Protein AF-A0A527GL12-F1 (afdb_monomer_lite)

Structure (mmCIF, N/CA/C/O backbone):
data_AF-A0A527GL12-F1
#
_entry.id   AF-A0A527GL12-F1
#
loop_
_atom_site.group_PDB
_atom_site.id
_atom_site.type_symbol
_atom_site.label_atom_id
_atom_site.label_alt_id
_atom_site.label_comp_id
_atom_site.label_asym_id
_atom_site.label_entity_id
_atom_site.label_seq_id
_atom_site.pdbx_PDB_ins_code
_atom_site.Cartn_x
_atom_site.Cartn_y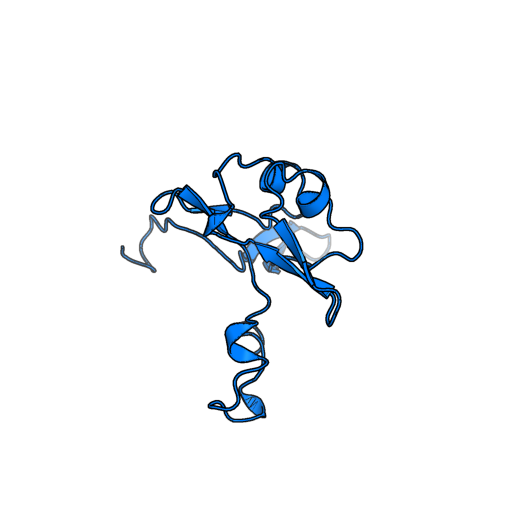
_atom_site.Cartn_z
_atom_site.occupancy
_atom_site.B_iso_or_equiv
_atom_site.auth_seq_id
_atom_site.auth_comp_id
_atom_site.auth_asym_id
_atom_site.auth_atom_id
_atom_site.pdbx_PDB_model_num
ATOM 1 N N . ILE A 1 1 ? -13.245 -14.681 -15.570 1.00 65.31 1 ILE A N 1
ATOM 2 C CA . ILE A 1 1 ? -12.035 -13.834 -15.537 1.00 65.31 1 ILE A CA 1
ATOM 3 C C . ILE A 1 1 ? -10.911 -14.693 -16.084 1.00 65.31 1 ILE A C 1
ATOM 5 O O . ILE A 1 1 ? -10.661 -15.750 -15.518 1.00 65.31 1 ILE A O 1
ATOM 9 N N . ASP A 1 2 ? -10.354 -14.322 -17.234 1.00 74.94 2 ASP A N 1
ATOM 10 C CA . ASP A 1 2 ? -9.151 -14.955 -17.779 1.00 74.94 2 ASP A CA 1
ATOM 11 C C . ASP A 1 2 ? -7.938 -14.164 -17.256 1.00 74.94 2 ASP A C 1
ATOM 13 O O . ASP A 1 2 ? -7.716 -13.046 -17.724 1.00 74.94 2 ASP A O 1
ATOM 17 N N . PRO A 1 3 ? -7.184 -14.684 -16.269 1.00 68.56 3 PRO A N 1
ATOM 18 C CA . PRO A 1 3 ? -6.083 -13.951 -15.644 1.00 68.56 3 PRO A CA 1
ATOM 19 C C . PRO A 1 3 ? -4.888 -13.720 -16.583 1.00 68.56 3 PRO A C 1
ATOM 21 O O . PRO A 1 3 ? -4.009 -12.931 -16.245 1.00 68.56 3 PRO A O 1
ATOM 24 N N . TYR A 1 4 ? -4.848 -14.383 -17.745 1.00 78.19 4 TYR A N 1
ATOM 25 C CA . TYR A 1 4 ? -3.789 -14.235 -18.750 1.00 78.19 4 TYR A CA 1
ATOM 26 C C . TYR A 1 4 ? -4.303 -13.653 -20.077 1.00 78.19 4 TYR A C 1
ATOM 28 O O . TYR A 1 4 ? -3.551 -13.571 -21.050 1.00 78.19 4 TYR A O 1
ATOM 36 N N . GLY A 1 5 ? -5.573 -13.243 -20.125 1.00 79.38 5 GLY A N 1
ATOM 37 C CA . GLY A 1 5 ? -6.197 -12.649 -21.303 1.00 79.38 5 GLY A CA 1
ATOM 38 C C . GLY A 1 5 ? -5.772 -11.195 -21.535 1.00 79.38 5 GLY A C 1
ATOM 39 O O . GLY A 1 5 ? -5.190 -10.540 -20.676 1.00 79.38 5 GLY A O 1
ATOM 40 N N . GLY A 1 6 ? -6.113 -10.632 -22.697 1.00 78.38 6 GLY A N 1
ATOM 41 C CA . GLY A 1 6 ? -5.786 -9.235 -23.039 1.00 78.38 6 GLY A CA 1
ATOM 42 C C . GLY A 1 6 ? -6.540 -8.166 -22.229 1.00 78.38 6 GLY A C 1
ATOM 43 O O . GLY A 1 6 ? -6.240 -6.979 -22.345 1.00 78.38 6 GLY A O 1
ATOM 44 N N . HIS A 1 7 ? -7.515 -8.573 -21.413 1.00 78.81 7 HIS A N 1
ATOM 45 C CA . HIS A 1 7 ? -8.361 -7.698 -20.601 1.00 78.81 7 HIS A CA 1
ATOM 46 C C . HIS A 1 7 ? -8.344 -8.155 -19.143 1.00 78.81 7 HIS A C 1
ATOM 48 O O . HIS A 1 7 ? -9.339 -8.653 -18.623 1.00 78.81 7 HIS A O 1
ATOM 54 N N . VAL A 1 8 ? -7.185 -8.013 -18.503 1.00 76.50 8 VAL A N 1
ATOM 55 C CA . VAL A 1 8 ? -7.042 -8.250 -17.065 1.00 76.50 8 VAL A CA 1
ATOM 56 C C . VAL A 1 8 ? -7.620 -7.074 -16.279 1.00 76.50 8 VAL A C 1
ATOM 58 O O . VAL A 1 8 ? -7.164 -5.934 -16.401 1.00 76.50 8 VAL A O 1
ATOM 61 N N . ASP A 1 9 ? -8.642 -7.352 -15.479 1.00 76.94 9 ASP A N 1
ATOM 62 C CA . ASP A 1 9 ? -9.280 -6.423 -14.554 1.00 76.94 9 ASP A CA 1
ATOM 63 C C . ASP A 1 9 ? -9.095 -6.881 -13.098 1.00 76.94 9 ASP A C 1
ATOM 65 O O . ASP A 1 9 ? -8.548 -7.947 -12.812 1.00 76.94 9 ASP A O 1
ATOM 69 N N . GLY A 1 10 ? -9.476 -6.021 -12.156 1.00 84.50 10 GLY A N 1
ATOM 70 C CA . GLY A 1 10 ? -9.351 -6.285 -10.726 1.00 84.50 10 GLY A CA 1
ATOM 71 C C . GLY A 1 10 ? -8.203 -5.539 -10.056 1.00 84.50 10 GLY A C 1
ATOM 72 O O . GLY A 1 10 ? -7.618 -4.602 -10.606 1.00 84.50 10 GLY A O 1
ATOM 73 N N . VAL A 1 11 ? -7.936 -5.934 -8.812 1.00 90.81 11 VAL A N 1
ATOM 74 C CA . VAL A 1 11 ? -7.014 -5.227 -7.929 1.00 90.81 11 VAL A CA 1
ATOM 75 C C . VAL A 1 11 ? -5.616 -5.842 -7.952 1.00 90.81 11 VAL A C 1
ATOM 77 O O . VAL A 1 11 ? -5.431 -7.024 -7.666 1.00 90.81 11 VAL A O 1
ATOM 80 N N . TRP A 1 12 ? -4.609 -4.995 -8.156 1.00 90.94 12 TRP A N 1
ATOM 81 C CA . TRP A 1 12 ? -3.201 -5.376 -8.165 1.00 90.94 12 TRP A CA 1
ATOM 82 C C . TRP A 1 12 ? -2.518 -4.962 -6.860 1.00 90.94 12 TRP A C 1
ATOM 84 O O . TRP A 1 12 ? -2.216 -3.792 -6.634 1.00 90.94 12 TRP A O 1
ATOM 94 N N . PHE A 1 13 ? -2.225 -5.924 -5.981 1.00 93.88 13 PHE A N 1
ATOM 95 C CA . PHE A 1 13 ? -1.532 -5.623 -4.715 1.00 93.88 13 PHE A CA 1
ATOM 96 C C . PHE A 1 13 ? -0.047 -5.295 -4.911 1.00 93.88 13 PHE A C 1
ATOM 98 O O . PHE A 1 13 ? 0.539 -4.597 -4.082 1.00 93.88 13 PHE A O 1
ATOM 105 N N . ASN A 1 14 ? 0.549 -5.763 -6.008 1.00 92.44 14 ASN A N 1
ATOM 106 C CA . ASN A 1 14 ? 1.919 -5.460 -6.398 1.00 92.44 14 ASN A CA 1
ATOM 107 C C . ASN A 1 14 ? 2.005 -5.284 -7.922 1.00 92.44 14 ASN A C 1
ATOM 109 O O . ASN A 1 14 ? 2.342 -6.216 -8.650 1.00 92.44 14 ASN A O 1
ATOM 113 N N . ARG A 1 15 ? 1.648 -4.095 -8.416 1.00 90.19 15 ARG A N 1
ATOM 114 C CA . ARG A 1 15 ? 1.709 -3.784 -9.849 1.00 90.19 15 ARG A CA 1
ATOM 115 C C . ARG A 1 15 ? 3.161 -3.565 -10.276 1.00 90.19 15 ARG A C 1
ATOM 117 O O . ARG A 1 15 ? 3.846 -2.702 -9.727 1.00 90.19 15 ARG A O 1
ATOM 124 N N . VAL A 1 16 ? 3.624 -4.318 -11.272 1.00 91.50 16 VAL A N 1
ATOM 125 C CA . VAL A 1 16 ? 4.942 -4.114 -11.888 1.00 91.50 16 VAL A CA 1
ATOM 126 C C . VAL A 1 16 ? 4.788 -3.154 -13.058 1.00 91.50 16 VAL A C 1
ATOM 128 O O . VAL A 1 16 ? 4.092 -3.445 -14.026 1.00 91.50 16 VAL A O 1
ATOM 131 N N . HIS A 1 17 ? 5.424 -1.992 -12.960 1.00 90.44 17 HIS A N 1
ATOM 132 C CA . HIS A 1 17 ? 5.463 -1.024 -14.047 1.00 90.44 17 HIS A CA 1
ATOM 133 C C . HIS A 1 17 ? 6.680 -1.292 -14.923 1.00 90.44 17 HIS A C 1
ATOM 135 O O . HIS A 1 17 ? 7.798 -1.345 -14.415 1.00 90.44 17 HIS A O 1
ATOM 141 N N . ALA A 1 18 ? 6.462 -1.414 -16.227 1.00 93.12 18 ALA A N 1
ATOM 142 C CA . ALA A 1 18 ? 7.527 -1.466 -17.215 1.00 93.12 18 ALA A CA 1
ATOM 143 C C . ALA A 1 18 ? 7.650 -0.102 -17.902 1.00 93.12 18 ALA A C 1
ATOM 145 O O . ALA A 1 18 ? 6.642 0.488 -18.296 1.00 93.12 18 ALA A O 1
ATOM 146 N N . TYR A 1 19 ? 8.871 0.405 -18.042 1.00 93.44 19 TYR A N 1
ATOM 147 C CA . TYR A 1 19 ? 9.151 1.581 -18.859 1.00 93.44 19 TYR A CA 1
ATOM 148 C C . TYR A 1 19 ? 10.428 1.387 -19.666 1.00 93.44 19 TYR A C 1
ATOM 150 O O . TYR A 1 19 ? 11.424 0.849 -19.180 1.00 93.44 19 TYR A O 1
ATOM 158 N N . GLU A 1 20 ? 10.397 1.841 -20.912 1.00 95.75 20 GLU A N 1
ATOM 159 C CA . GLU A 1 20 ? 11.574 1.871 -21.767 1.00 95.75 20 GLU A CA 1
ATOM 160 C C . GLU A 1 20 ? 12.374 3.140 -21.488 1.00 95.75 20 GLU A C 1
ATOM 162 O O . GLU A 1 20 ? 11.831 4.239 -21.354 1.00 95.75 20 GLU A O 1
ATOM 167 N N . HIS A 1 21 ? 13.685 2.981 -21.364 1.00 94.12 21 HIS A N 1
ATOM 168 C CA . HIS A 1 21 ? 14.602 4.079 -21.139 1.00 94.12 21 HIS A CA 1
ATOM 169 C C . HIS A 1 21 ? 15.814 3.939 -22.052 1.00 94.12 21 HIS A C 1
ATOM 171 O O . HIS A 1 21 ? 16.533 2.938 -21.999 1.00 94.12 21 HIS A O 1
ATOM 177 N N . THR A 1 22 ? 16.050 4.964 -22.866 1.00 95.00 22 THR A N 1
ATOM 178 C CA . THR A 1 22 ? 17.209 5.038 -23.756 1.00 95.00 22 THR A CA 1
ATOM 179 C C . THR A 1 22 ? 18.320 5.829 -23.092 1.00 95.00 22 THR A C 1
ATOM 181 O O . THR A 1 22 ? 18.104 6.936 -22.607 1.00 95.00 22 THR A O 1
ATOM 184 N N . THR A 1 23 ? 19.515 5.250 -23.085 1.00 86.94 23 THR A N 1
ATOM 185 C CA . THR A 1 23 ? 20.751 5.887 -22.627 1.00 86.94 23 THR A CA 1
ATOM 186 C C . THR A 1 23 ? 21.725 6.015 -23.796 1.00 86.94 23 THR A C 1
ATOM 188 O O . THR A 1 23 ? 21.500 5.437 -24.860 1.00 86.94 23 THR A O 1
ATOM 191 N N . GLU A 1 24 ? 22.847 6.705 -23.591 1.00 91.00 24 GLU A N 1
ATOM 192 C CA . GLU A 1 24 ? 23.949 6.757 -24.567 1.00 91.00 24 GLU A CA 1
ATOM 193 C C . GLU A 1 24 ? 24.503 5.363 -24.920 1.00 91.00 24 GLU A C 1
ATOM 195 O O . GLU A 1 24 ? 25.045 5.165 -26.002 1.00 91.00 24 GLU A O 1
ATOM 200 N N . MET A 1 25 ? 24.316 4.375 -24.035 1.00 88.69 25 MET A N 1
ATOM 201 C CA . MET A 1 25 ? 24.742 2.983 -24.223 1.00 88.69 25 MET A CA 1
ATOM 202 C C . MET A 1 25 ? 23.665 2.087 -24.864 1.00 88.69 25 MET A C 1
ATOM 204 O O . MET A 1 25 ? 23.858 0.878 -24.967 1.00 88.69 25 MET A O 1
ATOM 208 N N . GLY A 1 26 ? 22.524 2.653 -25.271 1.00 93.56 26 GLY A N 1
ATOM 209 C CA . GLY A 1 26 ? 21.398 1.928 -25.862 1.00 93.56 26 GLY A CA 1
ATOM 210 C C . GLY A 1 26 ? 20.125 1.941 -25.009 1.00 93.56 26 GLY A C 1
ATOM 211 O O . GLY A 1 26 ? 20.066 2.537 -23.927 1.00 93.56 26 GLY A O 1
ATOM 212 N N . GLY A 1 27 ? 19.078 1.307 -25.542 1.00 94.75 27 GLY A N 1
ATOM 213 C CA . GLY A 1 27 ? 17.764 1.182 -24.907 1.00 94.75 27 GLY A CA 1
ATOM 214 C C . GLY A 1 27 ? 17.680 0.002 -23.944 1.00 94.75 27 GLY A C 1
ATOM 215 O O . GLY A 1 27 ? 18.206 -1.074 -24.220 1.00 94.75 27 GLY A O 1
ATOM 216 N N . ARG A 1 28 ? 16.986 0.189 -22.819 1.00 94.00 28 ARG A N 1
ATOM 217 C CA . ARG A 1 28 ? 16.635 -0.888 -21.886 1.00 94.00 28 ARG A CA 1
ATOM 218 C C . ARG A 1 28 ? 15.192 -0.764 -21.415 1.00 94.00 28 ARG A C 1
ATOM 220 O O . ARG A 1 28 ? 14.685 0.341 -21.250 1.00 94.00 28 ARG A O 1
ATOM 227 N N . THR A 1 29 ? 14.565 -1.897 -21.123 1.00 95.25 29 THR A N 1
ATOM 228 C CA . THR A 1 29 ? 13.318 -1.937 -20.349 1.00 95.25 29 THR A CA 1
ATOM 229 C C . THR A 1 29 ? 13.657 -2.021 -18.865 1.00 95.25 29 THR A C 1
ATOM 231 O O . THR A 1 29 ? 14.489 -2.834 -18.462 1.00 95.25 29 THR A O 1
ATOM 234 N N . VAL A 1 30 ? 13.018 -1.191 -18.047 1.00 93.94 30 VAL A N 1
ATOM 235 C CA . VAL A 1 30 ? 13.115 -1.240 -16.588 1.00 93.94 30 VAL A CA 1
ATOM 236 C C . VAL A 1 30 ? 11.778 -1.696 -16.023 1.00 93.94 30 VAL A C 1
ATOM 238 O O . VAL A 1 30 ? 10.742 -1.113 -16.333 1.00 93.94 30 VAL A O 1
ATOM 241 N N . ASN A 1 31 ? 11.817 -2.726 -15.178 1.00 94.62 31 ASN A N 1
ATOM 242 C CA . ASN A 1 31 ? 10.657 -3.235 -14.455 1.00 94.62 31 ASN A CA 1
ATOM 243 C C . ASN A 1 31 ? 10.732 -2.785 -12.997 1.00 94.62 31 ASN A C 1
ATOM 245 O O . ASN A 1 31 ? 11.744 -3.004 -12.331 1.00 94.62 31 ASN A O 1
ATOM 249 N N . PHE A 1 32 ? 9.666 -2.165 -12.502 1.00 91.62 32 PHE A N 1
ATOM 250 C CA . PHE A 1 32 ? 9.610 -1.592 -11.165 1.00 91.62 32 PHE A CA 1
ATOM 251 C C . PHE A 1 32 ? 8.335 -2.030 -10.424 1.00 91.62 32 PHE A C 1
ATOM 253 O O . PHE A 1 32 ? 7.246 -1.551 -10.760 1.00 91.62 32 PHE A O 1
ATOM 260 N N . PRO A 1 33 ? 8.432 -2.932 -9.427 1.00 91.44 33 PRO A N 1
ATOM 261 C CA . PRO A 1 33 ? 7.298 -3.292 -8.580 1.00 91.44 33 PRO A CA 1
ATOM 262 C C . PRO A 1 33 ? 6.912 -2.118 -7.671 1.00 91.44 33 PRO A C 1
ATOM 264 O O . PRO A 1 33 ? 7.723 -1.616 -6.893 1.00 91.44 33 PRO A O 1
ATOM 267 N N . ARG A 1 34 ? 5.657 -1.672 -7.762 1.00 89.31 34 ARG A N 1
ATOM 268 C CA . ARG A 1 34 ? 5.083 -0.579 -6.961 1.00 89.31 34 ARG A CA 1
ATOM 269 C C . ARG A 1 34 ? 4.098 -1.137 -5.937 1.00 89.31 34 ARG A C 1
ATOM 271 O O . ARG A 1 34 ? 2.887 -0.969 -6.063 1.00 89.31 34 ARG A O 1
ATOM 278 N N . SER A 1 35 ? 4.618 -1.800 -4.910 1.00 94.06 35 SER A N 1
ATOM 279 C CA . SER A 1 35 ? 3.822 -2.231 -3.757 1.00 94.06 35 SER A CA 1
ATOM 280 C C . SER A 1 35 ? 3.545 -1.068 -2.786 1.00 94.06 35 SER A C 1
ATOM 282 O O . SER A 1 35 ? 4.070 0.043 -2.919 1.00 94.06 35 SER A O 1
ATOM 284 N N . CYS A 1 36 ? 2.690 -1.300 -1.783 1.00 97.56 36 CYS A N 1
ATOM 285 C CA . CYS A 1 36 ? 2.545 -0.351 -0.679 1.00 97.56 36 CYS A CA 1
ATOM 286 C C . CYS A 1 36 ? 3.843 -0.310 0.132 1.00 97.56 36 CYS A C 1
ATOM 288 O O . CYS A 1 36 ? 4.311 -1.346 0.588 1.00 97.56 36 CYS A O 1
ATOM 290 N N . LEU A 1 37 ? 4.380 0.886 0.375 1.00 97.19 37 LEU A N 1
ATOM 291 C CA . LEU A 1 37 ? 5.620 1.047 1.141 1.00 97.19 37 LEU A CA 1
ATOM 292 C C . LEU A 1 37 ? 5.424 1.047 2.666 1.00 97.19 37 LEU A C 1
ATOM 294 O O . LEU A 1 37 ? 6.390 1.258 3.386 1.00 97.19 37 LEU A O 1
ATOM 298 N N . HIS A 1 38 ? 4.189 0.881 3.161 1.00 98.12 38 HIS A N 1
ATOM 299 C CA . HIS A 1 38 ? 3.860 0.913 4.597 1.00 98.12 38 HIS A CA 1
ATOM 300 C C . HIS A 1 38 ? 4.528 2.088 5.345 1.00 98.12 38 HIS A C 1
ATOM 302 O O . HIS A 1 38 ? 5.173 1.911 6.370 1.00 98.12 38 HIS A O 1
ATOM 308 N N . CYS A 1 39 ? 4.377 3.294 4.782 1.00 98.25 39 CYS A N 1
ATOM 309 C CA . CYS A 1 39 ? 5.121 4.492 5.173 1.00 98.25 39 CYS A CA 1
ATOM 310 C C . CYS A 1 39 ? 5.096 4.776 6.681 1.00 98.25 39 CYS A C 1
ATOM 312 O O . CYS A 1 39 ? 4.056 4.626 7.324 1.00 98.25 39 CYS A O 1
ATOM 314 N N . GLU A 1 40 ? 6.194 5.344 7.191 1.00 97.56 40 GLU A N 1
ATOM 315 C CA . GLU A 1 40 ? 6.291 5.777 8.588 1.00 97.56 40 GLU A CA 1
ATOM 316 C C . GLU A 1 40 ? 5.209 6.804 8.951 1.00 97.56 40 GLU A C 1
ATOM 318 O O . GLU A 1 40 ? 4.493 6.622 9.937 1.00 97.56 40 GLU A O 1
ATOM 323 N N . THR A 1 41 ? 5.018 7.804 8.083 1.00 97.88 41 THR A N 1
ATOM 324 C CA . THR A 1 41 ? 3.948 8.810 8.175 1.00 97.88 41 THR A CA 1
ATOM 325 C C . THR A 1 41 ? 2.958 8.621 7.019 1.00 97.88 41 THR A C 1
ATOM 327 O O . THR A 1 41 ? 3.125 9.198 5.939 1.00 97.88 41 THR A O 1
ATOM 330 N N . PRO A 1 42 ? 1.936 7.764 7.176 1.00 98.31 42 PRO A N 1
ATOM 331 C CA . PRO A 1 42 ? 1.068 7.373 6.074 1.00 98.31 42 PRO A CA 1
ATOM 332 C C . PRO A 1 42 ? -0.051 8.397 5.830 1.00 98.31 42 PRO A C 1
ATOM 334 O O . PRO A 1 42 ? -1.095 8.352 6.474 1.00 98.31 42 PRO A O 1
ATOM 337 N N . ALA A 1 43 ? 0.113 9.257 4.818 1.00 98.44 43 ALA A N 1
ATOM 338 C CA . ALA A 1 43 ? -0.885 10.273 4.435 1.00 98.44 43 ALA A CA 1
ATOM 339 C C . ALA A 1 43 ? -2.303 9.704 4.221 1.00 98.44 43 ALA A C 1
ATOM 341 O O . ALA A 1 43 ? -3.304 10.342 4.525 1.00 98.44 43 ALA A O 1
ATOM 342 N N . CYS A 1 44 ? -2.401 8.463 3.749 1.00 98.62 44 CYS A N 1
ATOM 343 C CA . CYS A 1 44 ? -3.666 7.750 3.594 1.00 98.62 44 CYS A CA 1
ATOM 344 C C . CYS A 1 44 ? -4.440 7.473 4.876 1.00 98.62 44 CYS A C 1
ATOM 346 O O . CYS A 1 44 ? -5.658 7.359 4.811 1.00 98.62 44 CYS A O 1
ATOM 348 N N . VAL A 1 45 ? -3.735 7.294 5.995 1.00 98.69 45 VAL A N 1
ATOM 349 C CA . VAL A 1 45 ? -4.350 7.125 7.311 1.00 98.69 45 VAL A CA 1
ATOM 350 C C . VAL A 1 45 ? -4.925 8.473 7.723 1.00 98.69 45 VAL A C 1
ATOM 352 O O . VAL A 1 45 ? -6.100 8.547 8.057 1.00 98.69 45 VAL A O 1
ATOM 355 N N . THR A 1 46 ? -4.147 9.549 7.567 1.00 98.19 46 THR A N 1
ATOM 356 C CA . THR A 1 46 ? -4.567 10.922 7.881 1.00 98.19 46 THR A CA 1
ATOM 357 C C . THR A 1 46 ? -5.825 11.357 7.126 1.00 98.19 46 THR A C 1
ATOM 359 O O . THR A 1 46 ? -6.686 12.000 7.714 1.00 98.19 46 THR A O 1
ATOM 362 N N . VAL A 1 47 ? -5.958 11.018 5.837 1.00 98.56 47 VAL A N 1
ATOM 363 C CA . VAL A 1 47 ? -7.117 11.446 5.025 1.00 98.56 47 VAL A CA 1
ATOM 364 C C . VAL A 1 47 ? -8.332 10.520 5.118 1.00 98.56 47 VAL A C 1
ATOM 366 O O . VAL A 1 47 ? -9.339 10.790 4.467 1.00 98.56 47 VAL A O 1
ATOM 369 N N . CYS A 1 48 ? -8.254 9.394 5.833 1.00 98.62 48 CYS A N 1
ATOM 370 C CA . CYS A 1 48 ? -9.353 8.435 5.876 1.00 98.62 48 CYS A CA 1
ATOM 371 C C . CYS A 1 48 ? -10.446 8.909 6.851 1.00 98.62 48 CYS A C 1
ATOM 373 O O . CYS A 1 48 ? -10.222 8.881 8.060 1.00 98.62 48 CYS A O 1
ATOM 375 N N . PRO A 1 49 ? -11.648 9.286 6.372 1.00 98.44 49 PRO A N 1
ATOM 376 C CA . PRO A 1 49 ? -12.657 9.915 7.227 1.00 98.44 49 PRO A CA 1
ATOM 377 C C . PRO A 1 49 ? -13.320 8.939 8.208 1.00 98.44 49 PRO A C 1
ATOM 379 O O . PRO A 1 49 ? -13.887 9.367 9.205 1.00 98.44 49 PRO A O 1
ATOM 382 N N . THR A 1 50 ? -13.264 7.633 7.935 1.00 98.56 50 THR A N 1
ATOM 383 C CA . THR A 1 50 ? -13.893 6.596 8.768 1.00 98.56 50 THR A CA 1
ATOM 384 C C . THR A 1 50 ? -12.920 5.907 9.720 1.00 98.56 50 THR A C 1
ATOM 386 O O . THR A 1 50 ? -13.323 5.034 10.483 1.00 98.56 50 THR A O 1
ATOM 389 N N . GLY A 1 51 ? -11.626 6.238 9.648 1.00 98.19 51 GLY A N 1
ATOM 390 C CA . GLY A 1 51 ? -10.581 5.498 10.358 1.00 98.19 51 GLY A CA 1
ATOM 391 C C . GLY A 1 51 ? -10.330 4.086 9.811 1.00 98.19 51 GLY A C 1
ATOM 392 O O . GLY A 1 51 ? -9.651 3.299 10.462 1.00 98.19 51 GLY A O 1
ATOM 393 N N . ALA A 1 52 ? -10.852 3.750 8.623 1.00 98.75 52 ALA A N 1
ATOM 394 C CA . ALA A 1 52 ? -10.617 2.453 7.986 1.00 98.75 52 ALA A CA 1
ATOM 395 C C . ALA A 1 52 ? -9.139 2.217 7.655 1.00 98.75 52 ALA A C 1
ATOM 397 O O . ALA A 1 52 ? -8.648 1.106 7.784 1.00 98.75 52 ALA A O 1
ATOM 398 N N . SER A 1 53 ? -8.407 3.242 7.213 1.00 98.62 53 SER A N 1
ATOM 399 C CA . SER A 1 53 ? -6.952 3.138 7.061 1.00 98.62 53 SER A CA 1
ATOM 400 C C . SER A 1 53 ? -6.280 3.378 8.407 1.00 98.62 53 SER A C 1
ATOM 402 O O . SER A 1 53 ? -6.501 4.423 9.010 1.00 98.62 53 SER A O 1
ATOM 404 N N . TYR A 1 54 ? -5.416 2.464 8.842 1.00 98.62 54 TYR A N 1
ATOM 405 C CA . TYR A 1 54 ? -4.699 2.576 10.115 1.00 98.62 54 TYR A CA 1
ATOM 406 C C . TYR A 1 54 ? -3.271 2.033 10.007 1.00 98.62 54 TYR A C 1
ATOM 408 O O . TYR A 1 54 ? -2.962 1.237 9.120 1.00 98.62 54 TYR A O 1
ATOM 416 N N . LYS A 1 55 ? -2.386 2.476 10.907 1.00 98.62 55 LYS A N 1
ATOM 417 C CA . LYS A 1 55 ? -1.032 1.931 11.083 1.00 98.62 55 LYS A CA 1
ATOM 418 C C . LYS A 1 55 ? -1.004 1.134 12.381 1.00 98.62 55 LYS A C 1
ATOM 420 O O . LYS A 1 55 ? -1.383 1.658 13.427 1.00 98.62 55 LYS A O 1
ATOM 425 N N . ARG A 1 56 ? -0.571 -0.124 12.325 1.00 97.69 56 ARG A N 1
ATOM 426 C CA . ARG A 1 56 ? -0.360 -0.934 13.528 1.00 97.69 56 ARG A CA 1
ATOM 427 C C . ARG A 1 56 ? 0.829 -0.397 14.321 1.00 97.69 56 ARG A C 1
ATOM 429 O O . ARG A 1 56 ? 1.883 -0.127 13.754 1.00 97.69 56 ARG A O 1
ATOM 436 N N . ALA A 1 57 ? 0.673 -0.285 15.637 1.00 97.31 57 ALA A N 1
ATOM 437 C CA . ALA A 1 57 ? 1.747 0.176 16.517 1.00 97.31 57 ALA A CA 1
ATOM 438 C C . ALA A 1 57 ? 2.854 -0.876 16.717 1.00 97.31 57 ALA A C 1
ATOM 440 O O . ALA A 1 57 ? 3.995 -0.512 16.967 1.00 97.31 57 ALA A O 1
ATOM 441 N N . SER A 1 58 ? 2.522 -2.167 16.604 1.00 96.62 58 SER A N 1
ATOM 442 C CA . SER A 1 58 ? 3.443 -3.277 16.885 1.00 96.62 58 SER A CA 1
ATOM 443 C C . SER A 1 58 ? 4.566 -3.432 15.858 1.00 96.62 58 SER A C 1
ATOM 445 O O . SER A 1 58 ? 5.668 -3.823 16.219 1.00 96.62 58 SER A O 1
ATOM 447 N N . ASP A 1 59 ? 4.271 -3.177 14.583 1.00 96.44 59 ASP A N 1
ATOM 448 C CA . ASP A 1 59 ? 5.140 -3.516 13.444 1.00 96.44 59 ASP A CA 1
ATOM 449 C C . ASP A 1 59 ? 5.143 -2.447 12.337 1.00 96.44 59 ASP A C 1
ATOM 451 O O . ASP A 1 59 ? 5.831 -2.586 11.331 1.00 96.44 59 ASP A O 1
ATOM 455 N N . GLY A 1 60 ? 4.363 -1.374 12.495 1.00 98.00 60 GLY A N 1
ATOM 456 C CA . GLY A 1 60 ? 4.260 -0.296 11.518 1.00 98.00 60 GLY A CA 1
ATOM 457 C C . GLY A 1 60 ? 3.470 -0.636 10.251 1.00 98.00 60 GLY A C 1
ATOM 458 O O . GLY A 1 60 ? 3.358 0.216 9.366 1.00 98.00 60 GLY A O 1
ATOM 459 N N . ILE A 1 61 ? 2.865 -1.823 10.149 1.00 98.44 61 ILE A N 1
ATOM 460 C CA . ILE A 1 61 ? 2.134 -2.227 8.948 1.00 98.44 61 ILE A CA 1
ATOM 461 C C . ILE A 1 61 ? 0.861 -1.382 8.819 1.00 98.44 61 ILE A C 1
ATOM 463 O O . ILE A 1 61 ? -0.058 -1.428 9.640 1.00 98.44 61 ILE A O 1
ATOM 467 N N . VAL A 1 62 ? 0.802 -0.597 7.743 1.00 98.75 62 VAL A N 1
ATOM 468 C CA . VAL A 1 62 ? -0.407 0.125 7.325 1.00 98.75 62 VAL A CA 1
ATOM 469 C C . VAL A 1 62 ? -1.427 -0.853 6.739 1.00 98.75 62 VAL A C 1
ATOM 471 O O . VAL A 1 62 ? -1.095 -1.590 5.814 1.00 98.75 62 VAL A O 1
ATOM 474 N N . LEU A 1 63 ? -2.672 -0.840 7.213 1.00 98.56 63 LEU A N 1
ATOM 475 C CA . LEU A 1 63 ? -3.766 -1.730 6.802 1.00 98.56 63 LEU A CA 1
ATOM 476 C C . LEU A 1 63 ? -5.052 -0.945 6.500 1.00 98.56 63 LEU A C 1
ATOM 478 O O . LEU A 1 63 ? -5.111 0.270 6.701 1.00 98.56 63 LEU A O 1
ATOM 482 N N . ILE A 1 64 ? -6.038 -1.641 5.930 1.00 98.62 64 ILE A N 1
ATOM 483 C CA . ILE A 1 64 ? -7.391 -1.133 5.695 1.00 98.62 64 ILE A CA 1
ATOM 484 C C . ILE A 1 64 ? -8.355 -2.106 6.372 1.00 98.62 64 ILE A C 1
ATOM 486 O O . ILE A 1 64 ? -8.306 -3.299 6.100 1.00 98.62 64 ILE A O 1
ATOM 490 N N . ASP A 1 65 ? -9.188 -1.584 7.260 1.00 98.44 65 ASP A N 1
ATOM 491 C CA . ASP A 1 65 ? -10.361 -2.251 7.811 1.00 98.44 65 ASP A CA 1
ATOM 492 C C . ASP A 1 65 ? -11.486 -2.135 6.771 1.00 98.44 65 ASP A C 1
ATOM 494 O O . ASP A 1 65 ? -11.995 -1.037 6.514 1.00 98.44 65 ASP A O 1
ATOM 498 N N . GLU A 1 66 ? -11.792 -3.244 6.095 1.00 97.94 66 GLU A N 1
ATOM 499 C CA . GLU A 1 66 ? -12.755 -3.267 4.989 1.00 97.94 66 GLU A CA 1
ATOM 500 C C . GLU A 1 66 ? -14.187 -2.981 5.470 1.00 97.94 66 GLU A C 1
ATOM 502 O O . GLU A 1 66 ? -14.919 -2.291 4.762 1.00 97.94 66 GLU A O 1
ATOM 507 N N . ASP A 1 67 ? -14.544 -3.358 6.704 1.00 98.31 67 ASP A N 1
ATOM 508 C CA . ASP A 1 67 ? -15.877 -3.121 7.283 1.00 98.31 67 ASP A CA 1
ATOM 509 C C . ASP A 1 67 ? -16.144 -1.630 7.539 1.00 98.31 67 ASP A C 1
ATOM 511 O O . ASP A 1 67 ? -17.278 -1.153 7.462 1.00 98.31 67 ASP A O 1
ATOM 515 N N . LYS A 1 68 ? -15.090 -0.855 7.821 1.00 98.62 68 LYS A N 1
ATOM 516 C CA . LYS A 1 68 ? -15.168 0.609 7.983 1.00 98.62 68 LYS A CA 1
ATOM 517 C C . LYS A 1 68 ? -14.982 1.370 6.672 1.00 98.62 68 LYS A C 1
ATOM 519 O O . LYS A 1 68 ? -15.104 2.603 6.646 1.00 98.62 68 LYS A O 1
ATOM 524 N N .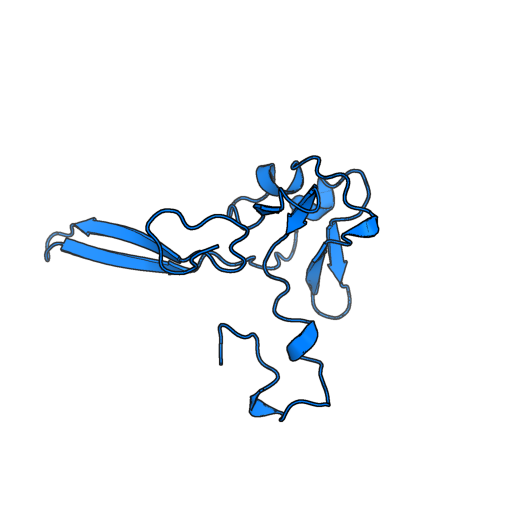 CYS A 1 69 ? -14.595 0.698 5.592 1.00 98.69 69 CYS A N 1
ATOM 525 C CA . CYS A 1 69 ? -14.254 1.357 4.343 1.00 98.69 69 CYS A CA 1
ATOM 526 C C . CYS A 1 69 ? -15.517 1.727 3.555 1.00 98.69 69 CYS A C 1
ATOM 528 O O . CYS A 1 69 ? -16.232 0.870 3.059 1.00 98.69 69 CYS A O 1
ATOM 530 N N . ILE A 1 70 ? -15.750 3.025 3.349 1.00 98.44 70 ILE A N 1
ATOM 531 C CA . ILE A 1 70 ? -16.896 3.524 2.560 1.00 98.44 70 ILE A CA 1
ATOM 532 C C . ILE A 1 70 ? -16.579 3.736 1.070 1.00 98.44 70 ILE A C 1
ATOM 534 O O . ILE A 1 70 ? -17.311 4.429 0.369 1.00 98.44 70 ILE A O 1
ATOM 538 N N . GLY A 1 71 ? -15.429 3.256 0.590 1.00 98.12 71 GLY A N 1
ATOM 539 C CA . GLY A 1 71 ? -15.074 3.356 -0.830 1.00 98.12 71 GLY A CA 1
ATOM 540 C C . GLY A 1 71 ? -14.865 4.781 -1.370 1.00 98.12 71 GLY A C 1
ATOM 541 O O . GLY A 1 71 ? -14.872 4.973 -2.582 1.00 98.12 71 GLY A O 1
ATOM 542 N N . CYS A 1 72 ? -14.646 5.791 -0.514 1.00 98.06 72 CYS A N 1
ATOM 543 C CA . CYS A 1 72 ? -14.525 7.206 -0.924 1.00 98.06 72 CYS A CA 1
ATOM 544 C C . CYS A 1 72 ? -13.269 7.547 -1.753 1.00 98.06 72 CYS A C 1
ATOM 546 O O . CYS A 1 72 ? -13.145 8.656 -2.262 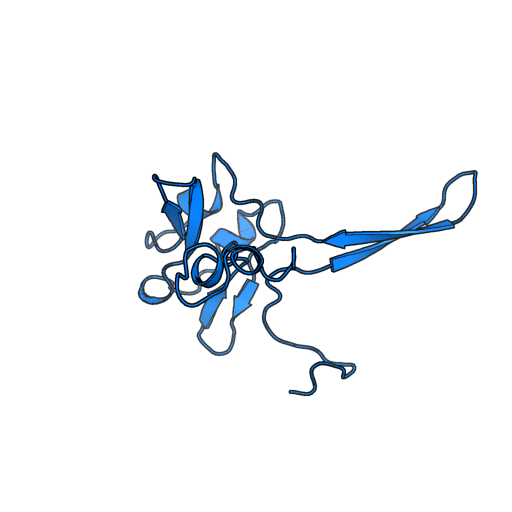1.00 98.06 72 CYS A O 1
ATOM 548 N N . LYS A 1 73 ? -12.314 6.616 -1.867 1.00 98.00 73 LYS A N 1
ATOM 549 C CA . LYS A 1 73 ? -11.075 6.719 -2.665 1.00 98.00 73 LYS A CA 1
ATOM 550 C C . LYS A 1 73 ? -10.082 7.819 -2.263 1.00 98.00 73 LYS A C 1
ATOM 552 O O . LYS A 1 73 ? -8.996 7.859 -2.839 1.00 98.00 73 LYS A O 1
ATOM 557 N N . LEU A 1 74 ? -10.347 8.627 -1.234 1.00 98.38 74 LEU A N 1
ATOM 558 C CA . LEU A 1 74 ? -9.428 9.678 -0.759 1.00 98.38 74 LEU A CA 1
ATOM 559 C C . LEU A 1 74 ? -8.022 9.148 -0.434 1.00 98.38 74 LEU A C 1
ATOM 561 O O . LEU A 1 74 ? -7.017 9.778 -0.758 1.00 98.38 74 LEU A O 1
ATOM 565 N N . CYS A 1 75 ? -7.926 7.949 0.143 1.00 98.31 75 CYS A N 1
ATOM 566 C CA . CYS A 1 75 ? -6.637 7.334 0.458 1.00 98.31 75 CYS A CA 1
A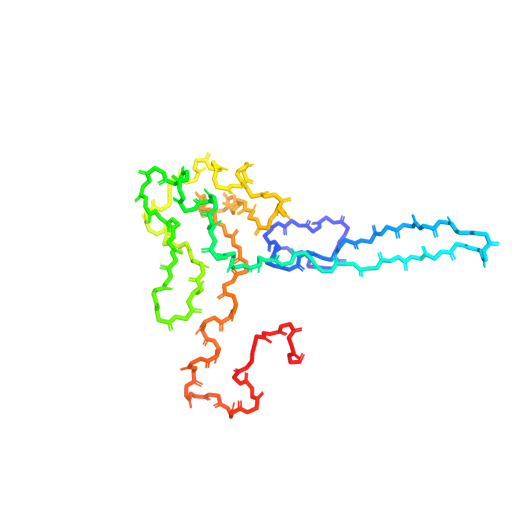TOM 567 C C . CYS A 1 75 ? -5.810 6.971 -0.791 1.00 98.31 75 CYS A C 1
ATOM 569 O O . CYS A 1 75 ? -4.580 6.938 -0.700 1.00 98.31 75 CYS A O 1
ATOM 571 N N . SER A 1 76 ? -6.448 6.711 -1.942 1.00 97.25 76 SER A N 1
ATOM 572 C CA . SER A 1 76 ? -5.743 6.513 -3.219 1.00 97.25 76 SER A CA 1
ATOM 573 C C . SER A 1 76 ? -5.165 7.826 -3.736 1.00 97.25 76 SER A C 1
ATOM 575 O O . SER A 1 76 ? -3.983 7.871 -4.057 1.00 97.25 76 SER A O 1
ATOM 577 N N . TRP A 1 77 ? -5.949 8.907 -3.682 1.00 97.31 77 TRP A N 1
ATOM 578 C CA . TRP A 1 77 ? -5.515 10.252 -4.062 1.00 97.31 77 TRP A CA 1
ATOM 579 C C . TRP A 1 77 ? -4.355 10.756 -3.200 1.00 97.31 77 TRP A C 1
ATOM 581 O O . TRP A 1 77 ? -3.423 11.366 -3.709 1.00 97.31 77 TRP A O 1
ATOM 591 N N . ALA A 1 78 ? -4.373 10.460 -1.900 1.00 98.31 78 ALA A N 1
ATOM 592 C CA . ALA A 1 78 ? -3.300 10.851 -0.989 1.00 98.31 78 ALA A CA 1
ATOM 593 C C . ALA A 1 78 ? -2.031 9.987 -1.102 1.00 98.31 78 ALA A C 1
ATOM 595 O O . ALA A 1 78 ? -1.012 10.318 -0.500 1.00 98.31 78 ALA A O 1
ATOM 596 N N . CYS A 1 79 ? -2.069 8.840 -1.791 1.00 97.81 79 CYS A N 1
ATOM 597 C CA . CYS A 1 79 ? -0.909 7.959 -1.882 1.00 97.81 79 CYS A CA 1
ATOM 598 C C . CYS A 1 79 ? 0.041 8.422 -2.998 1.00 97.81 79 CYS A C 1
ATOM 600 O O . CYS A 1 79 ? -0.294 8.238 -4.167 1.00 97.81 79 CYS A O 1
ATOM 602 N N . PRO A 1 80 ? 1.268 8.890 -2.692 1.00 95.94 80 PRO A N 1
ATOM 603 C CA . PRO A 1 80 ? 2.202 9.334 -3.734 1.00 95.94 80 PRO A CA 1
ATOM 604 C C . PRO A 1 80 ? 2.713 8.175 -4.610 1.00 95.94 80 PRO A C 1
ATOM 606 O O . PRO A 1 80 ? 3.251 8.384 -5.695 1.00 95.94 80 PRO A O 1
ATOM 609 N N . TYR A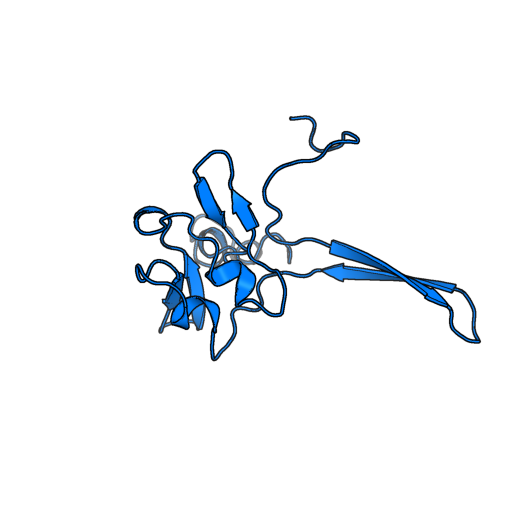 1 81 ? 2.525 6.936 -4.153 1.00 95.12 81 TYR A N 1
ATOM 610 C CA . TYR A 1 81 ? 2.965 5.726 -4.843 1.00 95.12 81 TYR A CA 1
ATOM 611 C C . TYR A 1 81 ? 1.854 5.059 -5.662 1.00 95.12 81 TYR A C 1
ATOM 613 O O . TYR A 1 81 ? 2.121 4.073 -6.343 1.00 95.12 81 TYR A O 1
ATOM 621 N N . GLY A 1 82 ? 0.615 5.564 -5.618 1.00 93.38 82 GLY A N 1
ATOM 622 C CA . GLY A 1 82 ? -0.512 4.942 -6.326 1.00 93.38 82 GLY A CA 1
ATOM 623 C C . GLY A 1 82 ? -0.786 3.492 -5.904 1.00 93.38 82 GLY A C 1
ATOM 624 O O . GLY A 1 82 ? -1.360 2.731 -6.666 1.00 93.38 82 GLY A O 1
ATOM 625 N N . ALA A 1 83 ? -0.370 3.096 -4.697 1.00 96.06 83 ALA A N 1
ATOM 626 C CA . ALA A 1 83 ? -0.374 1.702 -4.243 1.00 96.06 83 ALA A CA 1
ATOM 627 C C . ALA A 1 83 ? -1.720 1.233 -3.649 1.00 96.06 83 ALA A C 1
ATOM 629 O O . ALA A 1 83 ? -1.763 0.257 -2.902 1.00 96.06 83 ALA A O 1
ATOM 630 N N . ARG A 1 84 ? -2.805 1.977 -3.887 1.00 96.56 84 ARG A N 1
ATOM 631 C CA . ARG A 1 84 ? -4.156 1.666 -3.402 1.00 96.56 84 ARG A CA 1
ATOM 632 C C . ARG A 1 84 ? -5.113 1.658 -4.569 1.00 96.56 84 ARG A C 1
ATOM 634 O O . ARG A 1 84 ? -5.238 2.667 -5.258 1.00 96.56 84 ARG A O 1
ATOM 641 N N . GLU A 1 85 ? -5.841 0.567 -4.708 1.00 95.31 85 GLU A N 1
ATOM 642 C CA . GLU A 1 85 ? -6.800 0.378 -5.784 1.00 95.31 85 GLU A CA 1
ATOM 643 C C . GLU A 1 85 ? -8.189 0.146 -5.196 1.00 95.31 85 GLU A C 1
ATOM 645 O O . GLU A 1 85 ? -8.346 -0.321 -4.067 1.00 95.31 85 GLU A O 1
ATOM 650 N N . PHE A 1 86 ? -9.204 0.555 -5.942 1.00 96.38 86 PHE A N 1
ATOM 651 C CA . PHE A 1 86 ? -10.589 0.361 -5.549 1.00 96.38 86 PHE A CA 1
ATOM 652 C C . PHE A 1 86 ? -11.072 -0.967 -6.115 1.00 96.38 86 PHE A C 1
ATOM 654 O O . PHE A 1 86 ? -11.046 -1.156 -7.328 1.00 96.38 86 PHE A O 1
ATOM 661 N N . ASP A 1 87 ? -11.527 -1.851 -5.239 1.00 96.00 87 ASP A N 1
ATOM 662 C CA . ASP A 1 87 ? -12.212 -3.068 -5.638 1.00 96.00 87 ASP A CA 1
ATOM 663 C C . ASP A 1 87 ? -13.654 -2.714 -6.012 1.00 96.00 87 ASP A C 1
ATOM 665 O O . ASP A 1 87 ? -14.427 -2.241 -5.175 1.00 96.00 87 ASP A O 1
ATOM 669 N N . THR A 1 88 ? -14.009 -2.880 -7.283 1.00 93.56 88 THR A N 1
ATOM 670 C CA . THR A 1 88 ? -15.337 -2.525 -7.792 1.00 93.56 88 THR A CA 1
ATOM 671 C C . THR A 1 88 ? -16.426 -3.492 -7.359 1.00 93.56 88 THR A C 1
ATOM 673 O O . THR A 1 88 ? -17.585 -3.078 -7.285 1.00 93.56 88 THR A O 1
ATOM 676 N N . ASP A 1 89 ? -16.062 -4.734 -7.044 1.00 92.62 89 ASP A N 1
ATOM 677 C CA . ASP A 1 89 ? -17.010 -5.805 -6.755 1.00 92.62 89 ASP A CA 1
ATOM 678 C C . ASP A 1 89 ? -17.537 -5.666 -5.330 1.00 92.62 89 ASP A C 1
ATOM 680 O O . ASP A 1 89 ? -18.747 -5.662 -5.105 1.00 92.62 89 ASP A O 1
ATOM 684 N N . VAL A 1 90 ? -16.630 -5.453 -4.371 1.00 95.25 90 VAL A N 1
ATOM 685 C CA . VAL A 1 90 ? -16.989 -5.265 -2.953 1.00 95.25 90 VAL A CA 1
ATOM 686 C C . VAL A 1 90 ? -17.032 -3.797 -2.516 1.00 95.25 90 VAL A C 1
ATOM 688 O O . VAL A 1 90 ? -17.452 -3.494 -1.405 1.00 95.25 90 VAL A O 1
ATOM 691 N N . ARG A 1 91 ? -16.649 -2.861 -3.396 1.00 97.06 91 ARG A N 1
ATOM 692 C CA . ARG A 1 91 ? -16.692 -1.399 -3.187 1.00 97.06 91 ARG A CA 1
ATOM 693 C C . ARG A 1 91 ? -15.846 -0.879 -2.020 1.00 97.06 91 ARG A C 1
ATOM 695 O O . ARG A 1 91 ? -16.170 0.151 -1.424 1.00 97.06 91 ARG A O 1
ATOM 702 N N . VAL A 1 92 ? -14.714 -1.524 -1.754 1.00 98.19 92 VAL A N 1
ATOM 703 C CA . VAL A 1 92 ? -13.741 -1.097 -0.736 1.00 98.19 92 VAL A CA 1
ATOM 704 C C . VAL A 1 92 ? -12.373 -0.827 -1.354 1.00 98.19 92 VAL A C 1
ATOM 706 O O . VAL A 1 92 ? -12.065 -1.230 -2.475 1.00 98.19 92 VAL A O 1
ATOM 709 N N . MET A 1 93 ? -11.536 -0.091 -0.629 1.00 97.94 93 MET A N 1
ATOM 710 C CA . MET A 1 93 ? -10.152 0.146 -1.033 1.00 97.94 93 MET A CA 1
ATOM 711 C C . MET A 1 93 ? -9.285 -1.036 -0.614 1.00 97.94 93 MET A C 1
ATOM 713 O O . MET A 1 93 ? -9.318 -1.436 0.545 1.00 97.94 93 MET A O 1
ATOM 717 N N . LYS A 1 94 ? -8.445 -1.524 -1.521 1.00 97.12 94 LYS A N 1
ATOM 718 C CA . LYS A 1 94 ? -7.492 -2.606 -1.274 1.00 97.12 94 LYS A CA 1
ATOM 719 C C . LYS A 1 94 ? -6.066 -2.177 -1.627 1.00 97.12 94 LYS A C 1
ATOM 721 O O . LYS A 1 94 ? -5.837 -1.174 -2.308 1.00 97.12 94 LYS A O 1
ATOM 726 N N . LYS A 1 95 ? -5.087 -2.901 -1.088 1.00 97.06 95 LYS A N 1
ATOM 727 C CA . LYS A 1 95 ? -3.645 -2.687 -1.299 1.00 97.06 95 LYS A CA 1
ATOM 728 C C . LYS A 1 95 ? -2.848 -3.879 -0.770 1.00 97.06 95 LYS A C 1
ATOM 730 O O . LYS A 1 95 ? -3.383 -4.672 -0.002 1.00 97.06 95 LYS A O 1
ATOM 735 N N . CYS A 1 96 ? -1.545 -3.913 -1.058 1.00 97.44 96 CYS A N 1
ATOM 736 C CA . CYS A 1 96 ? -0.602 -4.791 -0.360 1.00 97.44 96 CYS A CA 1
ATOM 737 C C . CYS A 1 96 ? -0.805 -4.736 1.164 1.00 97.44 96 CYS A C 1
ATOM 739 O O . CYS A 1 96 ? -0.856 -3.655 1.761 1.00 97.44 96 CYS A O 1
ATOM 741 N N . THR A 1 97 ? -0.927 -5.902 1.788 1.00 97.56 97 THR A N 1
ATOM 742 C CA . THR A 1 97 ? -1.070 -6.077 3.239 1.00 97.56 97 THR A CA 1
ATOM 743 C C . THR A 1 97 ? 0.241 -6.488 3.906 1.00 97.56 97 THR A C 1
ATOM 745 O O . THR A 1 97 ? 0.229 -6.786 5.092 1.00 97.56 97 THR A O 1
ATOM 748 N N . LEU A 1 98 ? 1.349 -6.526 3.157 1.00 97.44 98 LEU A N 1
ATOM 749 C CA . LEU A 1 98 ? 2.602 -7.191 3.530 1.00 97.44 98 LEU A CA 1
ATOM 750 C C . LEU A 1 98 ? 2.408 -8.677 3.884 1.00 97.44 98 LEU A C 1
ATOM 752 O O . LEU A 1 98 ? 3.191 -9.243 4.636 1.00 97.44 98 LEU A O 1
ATOM 756 N N . CYS A 1 99 ? 1.346 -9.295 3.351 1.00 97.12 99 CYS A N 1
ATOM 757 C CA . CYS A 1 99 ? 0.947 -10.667 3.651 1.00 97.12 99 CYS A CA 1
ATOM 758 C C . CYS A 1 99 ? 0.931 -10.954 5.161 1.00 97.12 99 CYS A C 1
ATOM 760 O O . CYS A 1 99 ? 1.516 -11.934 5.620 1.00 97.12 99 CYS A O 1
ATOM 762 N N . VAL A 1 100 ? 0.288 -10.082 5.949 1.00 96.75 100 VAL A N 1
ATOM 763 C CA . VAL A 1 100 ? 0.114 -10.281 7.403 1.00 96.75 100 VAL A CA 1
ATOM 764 C C . VAL A 1 100 ? -0.515 -11.631 7.758 1.00 96.75 100 VAL A C 1
ATOM 766 O O . VAL A 1 100 ? -0.272 -12.152 8.840 1.00 96.75 100 VAL A O 1
ATOM 769 N N . ASP A 1 101 ? -1.284 -12.203 6.837 1.00 95.38 101 ASP A N 1
ATOM 770 C CA . ASP A 1 101 ? -1.876 -13.538 6.891 1.00 95.38 101 ASP A CA 1
ATOM 771 C C . ASP A 1 101 ? -0.860 -14.683 6.717 1.00 95.38 101 ASP A C 1
ATOM 773 O O . ASP A 1 101 ? -1.166 -15.822 7.060 1.00 95.38 101 ASP A O 1
ATOM 777 N N . ARG A 1 102 ? 0.348 -14.395 6.214 1.00 96.62 102 ARG A N 1
ATOM 778 C CA . ARG A 1 102 ? 1.454 -15.353 6.044 1.00 96.62 102 ARG A CA 1
ATOM 779 C C . ARG A 1 102 ? 2.540 -15.190 7.099 1.00 96.62 102 ARG A C 1
ATOM 781 O O . ARG A 1 102 ? 2.927 -16.171 7.722 1.00 96.62 102 ARG A O 1
ATOM 788 N N . ILE A 1 103 ? 3.022 -13.964 7.317 1.00 96.19 103 ILE A N 1
ATOM 789 C CA . ILE A 1 103 ? 4.230 -13.706 8.129 1.00 96.19 103 ILE A CA 1
ATOM 790 C C . ILE A 1 103 ? 4.071 -14.057 9.619 1.00 96.19 103 ILE A C 1
ATOM 792 O O . ILE A 1 103 ? 5.059 -14.177 10.334 1.00 96.19 103 ILE A O 1
ATOM 796 N N . TYR A 1 104 ? 2.833 -14.244 10.085 1.00 94.25 104 TYR A N 1
ATOM 797 C CA . TYR A 1 104 ? 2.509 -14.658 11.455 1.00 94.25 104 TYR A CA 1
ATOM 798 C C . TYR A 1 104 ? 1.763 -16.000 11.516 1.00 94.25 104 TYR A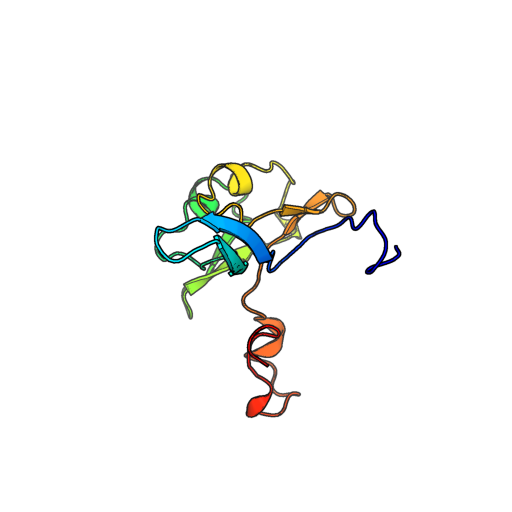 C 1
ATOM 800 O O . TYR A 1 104 ? 1.188 -16.336 12.548 1.00 94.25 104 TYR A O 1
ATOM 808 N N . ASN A 1 105 ? 1.703 -16.751 10.414 1.00 96.12 105 ASN A N 1
ATOM 809 C CA . ASN A 1 105 ? 0.919 -17.978 10.354 1.00 96.12 105 ASN A CA 1
ATOM 810 C C . ASN A 1 105 ? 1.745 -19.187 10.791 1.00 96.12 105 ASN A C 1
ATOM 812 O O . ASN A 1 105 ? 2.563 -19.705 10.031 1.00 96.12 105 ASN A O 1
ATOM 816 N N . ASP A 1 106 ? 1.477 -19.672 12.002 1.00 96.81 106 ASP A N 1
ATOM 817 C CA . ASP A 1 106 ? 2.186 -20.818 12.570 1.00 96.81 106 ASP A CA 1
ATOM 818 C C . ASP A 1 106 ? 1.890 -22.156 11.876 1.00 96.81 106 ASP A C 1
ATOM 820 O O . ASP A 1 106 ? 2.619 -23.124 12.085 1.00 96.81 106 ASP A O 1
ATOM 824 N N . ASN A 1 107 ? 0.873 -22.212 11.008 1.00 97.06 107 ASN A N 1
ATOM 825 C CA . ASN A 1 107 ? 0.589 -23.391 10.186 1.00 97.06 107 ASN A CA 1
ATOM 826 C C . ASN A 1 107 ? 1.507 -23.501 8.953 1.00 97.06 107 ASN A C 1
ATOM 828 O O . ASN A 1 107 ? 1.426 -24.491 8.230 1.00 97.06 107 ASN A O 1
ATOM 832 N N . LEU A 1 108 ? 2.345 -22.492 8.687 1.00 95.81 108 LEU A N 1
ATOM 833 C CA . LEU A 1 108 ? 3.356 -22.508 7.628 1.00 95.81 108 LEU A CA 1
ATOM 834 C C . LEU A 1 108 ? 4.739 -22.839 8.208 1.00 95.81 108 LEU A C 1
ATOM 836 O O . LEU A 1 108 ? 5.048 -22.472 9.352 1.00 95.81 108 LEU A O 1
ATOM 840 N N . ALA A 1 109 ? 5.586 -23.488 7.401 1.00 96.06 109 ALA A N 1
ATOM 841 C CA . ALA A 1 109 ? 7.005 -23.638 7.716 1.00 96.06 109 ALA A CA 1
ATOM 842 C C . ALA A 1 109 ? 7.644 -22.253 7.896 1.00 96.06 109 ALA A C 1
ATOM 844 O O . ALA A 1 109 ? 7.208 -21.286 7.277 1.00 96.06 109 ALA A O 1
ATOM 845 N N . GLU A 1 110 ? 8.652 -22.136 8.761 1.00 94.69 110 GLU A N 1
ATOM 846 C CA . GLU A 1 110 ? 9.259 -20.838 9.092 1.00 94.69 110 GLU A CA 1
ATOM 847 C C . GLU A 1 110 ? 9.783 -20.103 7.846 1.00 94.69 110 GLU A C 1
ATOM 849 O O . GLU A 1 110 ? 9.539 -18.909 7.687 1.00 94.69 110 GLU A O 1
ATOM 854 N N . GLU A 1 111 ? 10.399 -20.838 6.919 1.00 93.94 111 GLU A N 1
ATOM 855 C CA . GLU A 1 111 ? 10.869 -20.337 5.621 1.00 93.94 111 GLU A CA 1
ATOM 856 C C . GLU A 1 111 ? 9.752 -19.787 4.715 1.00 93.94 111 GLU A C 1
ATOM 858 O O . GLU A 1 111 ? 9.989 -18.863 3.938 1.00 93.94 111 GLU A O 1
ATOM 863 N N . ASP A 1 112 ? 8.517 -20.271 4.870 1.00 94.62 112 ASP A N 1
ATOM 864 C CA . ASP A 1 112 ? 7.355 -19.829 4.092 1.00 94.62 112 ASP A CA 1
ATOM 865 C C . ASP A 1 112 ? 6.645 -18.605 4.698 1.00 94.62 112 ASP A C 1
ATOM 867 O O . ASP A 1 112 ? 5.780 -18.000 4.044 1.00 94.62 112 ASP A O 1
ATOM 871 N N . ARG A 1 113 ? 7.002 -18.195 5.927 1.00 96.31 113 ARG A N 1
ATOM 872 C CA . ARG A 1 113 ? 6.427 -17.038 6.651 1.00 96.31 113 ARG A CA 1
ATOM 873 C C . ARG A 1 113 ? 6.990 -15.705 6.154 1.00 96.31 113 ARG A C 1
ATOM 875 O O . ARG A 1 113 ? 7.272 -14.786 6.920 1.00 96.31 113 ARG A O 1
ATOM 882 N N . VAL A 1 114 ? 7.108 -15.581 4.842 1.00 96.38 114 VAL A N 1
ATOM 883 C CA . VAL A 1 114 ? 7.491 -14.363 4.134 1.00 96.38 114 VAL A CA 1
ATOM 884 C C . VAL A 1 114 ? 6.342 -13.896 3.236 1.00 96.38 114 VAL A C 1
ATOM 886 O O . VAL A 1 114 ? 5.440 -14.680 2.899 1.00 96.38 114 VAL A O 1
ATOM 889 N N . PRO A 1 115 ? 6.321 -12.612 2.835 1.00 96.56 115 PRO A N 1
ATOM 890 C CA . PRO A 1 115 ? 5.354 -12.147 1.856 1.00 96.56 115 PRO A CA 1
ATOM 891 C C . PRO A 1 115 ? 5.434 -12.940 0.551 1.00 96.56 115 PRO A C 1
ATOM 893 O O . PRO A 1 115 ? 6.515 -13.305 0.103 1.00 96.56 115 PRO A O 1
ATOM 896 N N . ALA A 1 116 ? 4.291 -13.164 -0.099 1.00 94.88 116 ALA A N 1
ATOM 897 C CA . ALA A 1 116 ? 4.205 -14.004 -1.298 1.00 94.88 116 ALA A CA 1
ATOM 898 C C . ALA A 1 116 ? 5.053 -13.498 -2.481 1.00 94.88 116 ALA A C 1
ATOM 900 O O . ALA A 1 116 ? 5.357 -14.260 -3.383 1.00 94.88 116 ALA A O 1
ATOM 901 N N . CYS A 1 117 ? 5.422 -12.215 -2.495 1.00 94.06 117 CYS A N 1
ATOM 902 C CA . CYS A 1 117 ? 6.312 -11.640 -3.506 1.00 94.06 117 CYS A CA 1
ATOM 903 C C . CYS A 1 117 ? 7.810 -11.763 -3.171 1.00 94.06 117 CYS A C 1
ATOM 905 O O . CYS A 1 117 ? 8.629 -11.246 -3.926 1.00 94.06 117 CYS A O 1
ATOM 907 N N . VAL A 1 118 ? 8.150 -12.333 -2.012 1.00 93.44 118 VAL A N 1
ATOM 908 C CA . VAL A 1 118 ? 9.523 -12.628 -1.568 1.00 93.44 118 VAL A CA 1
ATOM 909 C C . VAL A 1 118 ? 9.853 -14.110 -1.761 1.00 93.44 118 VAL A C 1
ATOM 911 O O . VAL A 1 118 ? 11.011 -14.423 -2.022 1.00 93.44 118 VAL A O 1
ATOM 914 N N . ALA A 1 119 ? 8.845 -14.976 -1.602 1.00 76.00 119 ALA A N 1
ATOM 915 C CA . ALA A 1 119 ? 8.933 -16.427 -1.771 1.00 76.00 119 ALA A CA 1
ATOM 916 C C . ALA A 1 119 ? 9.238 -16.850 -3.218 1.00 76.00 119 ALA A C 1
ATOM 918 O O . ALA A 1 119 ? 8.791 -16.142 -4.152 1.00 76.00 119 ALA A O 1
#

Secondary structure (DSSP, 8-state):
--TTSS---S--SEEEEEEEEEETTEEEEEEEEEE----SS-HHHHT-TTS-EEE-TTT--EEE-STT-----HHHHT-TT---EE-TTT--EE---TTHHHHT-TTS-GGG-S-TTT-

Foldseek 3Di:
DPCPDPDHDFDDQWDWDWDWDADPVGIDIDIDTLHDPLDPDQQLCVQQPQSQWDADPPPSFTGGNFVSFQLPCVSCVRDPSSQWDAGPVSSGIDHHRQPPVQLPDPVDDNVRNGRPVVD

pLDDT: mean 94.16, std 6.44, range [65.31, 98.75]

Radius of gyration: 16.69 Å; chains: 1; bounding box: 42×35×43 Å

Sequence (119 aa):
IDPYGGHVDGVWFNRVHAYEHTTEMGGRTVNFPRSCLHCETPACVTVCPTGASYKRASDGIVLIDEDKCIGCKLCSWACPYGAREFDTDVRVMKKCTLCVDRIYNDNLAEEDRVPACVA